Protein AF-A0A9D9HDV8-F1 (afdb_monomer)

Foldseek 3Di:
DDDDDDDDDDDDDDDDDDDPPPDDDPDPDPPPADKDKDKDKFDQDPDPPDPDPPDADADDQQAWKWKDFPDFFTWIWGWDDADPVDRSITMTMTIDHDHPDMDIDPRDDRPWGDDPHDIDD

Secondary structure (DSSP, 8-state):
-------------------------------PPPPEEEEEEE---S--TTS-TT------TT-EEEEE-SSSB-EEEEEEEEETTEEEEEEEEEEE---S--EEESS--TT-EEETTEEE-

Structure (mmCIF, N/CA/C/O backbone):
data_AF-A0A9D9HDV8-F1
#
_entry.id   AF-A0A9D9HDV8-F1
#
loop_
_atom_site.group_PDB
_atom_site.id
_atom_site.type_symbol
_atom_site.label_atom_id
_atom_site.label_alt_id
_atom_site.label_comp_id
_atom_site.label_asym_id
_atom_site.label_entity_id
_atom_site.label_seq_id
_atom_site.pdbx_PDB_ins_code
_atom_site.Cartn_x
_atom_site.Cartn_y
_atom_site.Cartn_z
_atom_site.occupancy
_atom_site.B_iso_or_equiv
_atom_site.auth_seq_id
_atom_site.auth_comp_id
_atom_site.auth_asym_id
_atom_site.auth_atom_id
_atom_site.pdbx_PDB_model_num
ATOM 1 N N . MET A 1 1 ? 10.043 18.528 69.544 1.00 41.91 1 MET A N 1
ATOM 2 C CA . MET A 1 1 ? 9.132 19.490 70.200 1.00 41.91 1 MET A CA 1
ATOM 3 C C . MET A 1 1 ? 7.702 19.031 69.948 1.00 41.91 1 MET A C 1
ATOM 5 O O . MET A 1 1 ? 7.406 18.578 68.852 1.00 41.91 1 MET A O 1
ATOM 9 N N . ASN A 1 2 ? 6.902 19.009 71.010 1.00 36.28 2 ASN A N 1
ATOM 10 C CA . ASN A 1 2 ? 5.814 18.065 71.270 1.00 36.28 2 ASN A CA 1
ATOM 11 C C . ASN A 1 2 ? 4.417 18.497 70.759 1.00 36.28 2 ASN A C 1
ATOM 13 O O . ASN A 1 2 ? 4.048 19.660 70.824 1.00 36.28 2 ASN A O 1
ATOM 17 N N . THR A 1 3 ? 3.662 17.492 70.300 1.00 37.56 3 THR A N 1
ATOM 18 C CA . THR A 1 3 ? 2.205 17.207 70.374 1.00 37.56 3 THR A CA 1
ATOM 19 C C . THR A 1 3 ? 1.133 18.275 70.719 1.00 37.56 3 THR A C 1
ATOM 21 O O . THR A 1 3 ? 1.006 18.680 71.864 1.00 37.56 3 THR A O 1
ATOM 24 N N . ARG A 1 4 ? 0.199 18.427 69.751 1.00 50.88 4 ARG A N 1
ATOM 25 C CA . ARG A 1 4 ? -1.277 18.171 69.778 1.00 50.88 4 ARG A CA 1
ATOM 26 C C . ARG A 1 4 ? -2.287 19.128 70.465 1.00 50.88 4 ARG A C 1
ATOM 28 O O . ARG A 1 4 ? -2.353 19.156 71.682 1.00 50.88 4 ARG A O 1
ATOM 35 N N . LYS A 1 5 ? -3.274 19.534 69.623 1.00 48.31 5 LYS A N 1
ATOM 36 C CA . LYS A 1 5 ? -4.756 19.629 69.831 1.00 48.31 5 LYS A CA 1
ATOM 37 C C . LYS A 1 5 ? -5.216 20.761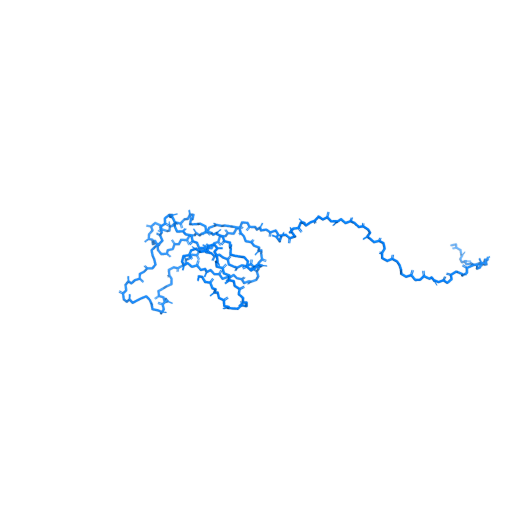 70.780 1.00 48.31 5 LYS A C 1
ATOM 39 O O . LYS A 1 5 ? -4.513 21.068 71.719 1.00 48.31 5 LYS A O 1
ATOM 44 N N . LEU A 1 6 ? -6.352 21.456 70.647 1.00 50.28 6 LEU A N 1
ATOM 45 C CA . LEU A 1 6 ? -7.738 21.172 70.223 1.00 50.28 6 LEU A CA 1
ATOM 46 C C . LEU A 1 6 ? -8.460 22.566 70.277 1.00 50.28 6 LEU A C 1
ATOM 48 O O . LEU A 1 6 ? -8.085 23.353 71.137 1.00 50.28 6 LEU A O 1
ATOM 52 N N . LEU A 1 7 ? -9.386 23.005 69.411 1.00 53.44 7 LEU A N 1
ATOM 53 C CA . LEU A 1 7 ? -10.854 22.839 69.530 1.00 53.44 7 LEU A CA 1
ATOM 54 C C . LEU A 1 7 ? -11.580 23.759 68.506 1.00 53.44 7 LEU A C 1
ATOM 56 O O . LEU A 1 7 ? -11.312 24.953 68.491 1.00 53.44 7 LEU A O 1
ATOM 60 N N . MET A 1 8 ? -12.502 23.155 67.733 1.00 45.81 8 MET A N 1
ATOM 61 C CA . MET A 1 8 ? -13.879 23.562 67.334 1.00 45.81 8 MET A CA 1
ATOM 62 C C . MET A 1 8 ? -14.190 25.011 66.867 1.00 45.81 8 MET A C 1
ATOM 64 O O . MET A 1 8 ? -13.754 25.973 67.471 1.00 45.81 8 MET A O 1
ATOM 68 N N . ALA A 1 9 ? -15.043 25.257 65.859 1.00 45.91 9 ALA A N 1
ATOM 69 C CA . ALA A 1 9 ? -16.338 24.608 65.633 1.00 45.91 9 ALA A CA 1
ATOM 70 C C . ALA A 1 9 ? -16.857 24.626 64.173 1.00 45.91 9 ALA A C 1
ATOM 72 O O . ALA A 1 9 ? -16.497 25.464 63.355 1.00 45.91 9 ALA A O 1
ATOM 73 N N . MET A 1 10 ? -17.743 23.652 63.941 1.00 51.16 10 MET A N 1
ATOM 74 C CA . MET A 1 10 ? -18.609 23.327 62.801 1.00 51.16 10 MET A CA 1
ATOM 75 C C . MET A 1 10 ? -19.200 24.480 61.973 1.00 51.16 10 MET A C 1
ATOM 77 O O . MET A 1 10 ? -19.801 25.399 62.517 1.00 51.16 10 MET A O 1
ATOM 81 N N . ALA A 1 11 ? -19.282 24.245 60.662 1.00 51.97 11 ALA A N 1
ATOM 82 C CA . ALA A 1 11 ? -20.549 24.361 59.938 1.00 51.97 11 ALA A CA 1
ATOM 83 C C . ALA A 1 11 ? -20.579 23.316 58.811 1.00 51.97 11 ALA A C 1
ATOM 85 O O . ALA A 1 11 ? -19.794 23.376 57.868 1.00 51.97 11 ALA A O 1
ATOM 86 N N . ALA A 1 12 ? -21.454 22.319 58.945 1.00 52.66 12 ALA A N 1
ATOM 87 C CA . ALA A 1 12 ? -21.798 21.408 57.864 1.00 52.66 12 ALA A CA 1
ATOM 88 C C . ALA A 1 12 ? -22.818 22.104 56.956 1.00 52.66 12 ALA A C 1
ATOM 90 O O . ALA A 1 12 ? -23.844 22.571 57.447 1.00 52.66 12 ALA A O 1
ATOM 91 N N . ILE A 1 13 ? -22.562 22.146 55.649 1.00 60.12 13 ILE A N 1
ATOM 92 C CA . ILE A 1 13 ? -23.597 22.447 54.656 1.00 60.12 13 ILE A CA 1
ATOM 93 C C . ILE A 1 13 ? -23.661 21.247 53.718 1.00 60.12 13 ILE A C 1
ATOM 95 O O . ILE A 1 13 ? -22.694 20.906 53.040 1.00 60.12 13 ILE A O 1
ATOM 99 N N . ALA A 1 14 ? -24.799 20.559 53.786 1.00 53.50 14 ALA A N 1
ATOM 100 C CA . ALA A 1 14 ? -25.138 19.418 52.958 1.00 53.50 14 ALA A CA 1
ATOM 101 C C . ALA A 1 14 ? -25.377 19.843 51.499 1.00 53.50 14 ALA A C 1
ATOM 103 O O . ALA A 1 14 ? -25.797 20.964 51.217 1.00 53.50 14 ALA A O 1
ATOM 104 N N . ALA A 1 15 ? -25.088 18.907 50.597 1.00 54.94 15 ALA A N 1
ATOM 105 C CA . ALA A 1 15 ? -25.120 19.036 49.148 1.00 54.94 15 ALA A CA 1
ATOM 106 C C . ALA A 1 15 ? -26.508 19.350 48.566 1.00 54.94 15 ALA A C 1
ATOM 108 O O . ALA A 1 15 ? -27.521 18.871 49.073 1.00 54.94 15 ALA A O 1
ATOM 109 N N . VAL A 1 16 ? -26.522 20.012 47.404 1.00 61.06 16 VAL A N 1
ATOM 110 C CA . VAL A 1 16 ? -27.598 19.869 46.414 1.00 61.06 16 VAL A CA 1
ATOM 111 C C . VAL A 1 16 ? -27.044 19.903 44.987 1.00 61.06 16 VAL A C 1
ATOM 113 O O . VAL A 1 16 ? -26.470 20.892 44.554 1.00 61.06 16 VAL A O 1
ATOM 116 N N . ALA A 1 17 ? -27.246 18.752 44.340 1.00 53.62 17 ALA A N 1
ATOM 117 C CA . ALA A 1 17 ? -27.601 18.461 42.950 1.00 53.62 17 ALA A CA 1
ATOM 118 C C . ALA A 1 17 ? -26.837 19.082 41.763 1.00 53.62 17 ALA A C 1
ATOM 120 O O . ALA A 1 17 ? -26.661 20.285 41.623 1.00 53.62 17 ALA A O 1
ATOM 121 N N . ALA A 1 18 ? -26.501 18.161 40.856 1.00 56.88 18 ALA A N 1
ATOM 122 C CA . ALA A 1 18 ? -25.937 18.335 39.531 1.00 56.88 18 ALA A CA 1
ATOM 123 C C . ALA A 1 18 ? -26.569 19.468 38.709 1.00 56.88 18 ALA A C 1
ATOM 125 O O . ALA A 1 18 ? -27.777 19.502 38.487 1.00 56.88 18 ALA A O 1
ATOM 126 N N . GLY A 1 19 ? -25.700 20.302 38.151 1.00 43.72 19 GLY A N 1
ATOM 127 C CA . GLY A 1 19 ? -25.963 21.073 36.949 1.00 43.72 19 GLY A CA 1
ATOM 128 C C . GLY A 1 19 ? -24.739 20.940 36.059 1.00 43.72 19 GLY A C 1
ATOM 129 O O . GLY A 1 19 ? -23.721 21.576 36.315 1.00 43.72 19 GLY A O 1
ATOM 130 N N . CYS A 1 20 ? -24.807 20.057 35.062 1.00 55.47 20 CYS A N 1
ATOM 131 C CA . CYS A 1 20 ? -23.881 20.052 33.936 1.00 55.47 20 CYS A CA 1
ATOM 132 C C . CYS A 1 20 ? -24.029 21.379 33.186 1.00 55.47 20 CYS A C 1
ATOM 134 O O . CYS A 1 20 ? -24.734 21.450 32.188 1.00 55.47 20 CYS A O 1
ATOM 136 N N . SER A 1 21 ? -23.363 22.427 33.654 1.00 57.75 21 SER A N 1
ATOM 137 C CA . SER A 1 21 ? -23.095 23.597 32.830 1.00 57.75 21 SER A CA 1
ATOM 138 C C . SER A 1 21 ? -21.739 23.390 32.178 1.00 57.75 21 SER A C 1
ATOM 140 O O . SER A 1 21 ? -20.703 23.818 32.683 1.00 57.75 21 SER A O 1
ATOM 142 N N . LYS A 1 22 ? -21.750 22.682 31.050 1.00 48.00 22 LYS A N 1
ATOM 143 C CA . LYS A 1 22 ? -20.784 22.948 29.990 1.00 48.00 22 LYS A CA 1
ATOM 144 C C . LYS A 1 22 ? -21.577 23.429 28.791 1.00 48.00 22 LYS A C 1
ATOM 146 O O . LYS A 1 22 ? -21.958 22.664 27.915 1.00 48.00 22 LYS A O 1
ATOM 151 N N . GLU A 1 23 ? -21.877 24.714 28.860 1.00 52.06 23 GLU A N 1
ATOM 152 C CA . GLU A 1 23 ? -22.393 25.496 27.756 1.00 52.06 23 GLU A CA 1
ATOM 153 C C . GLU A 1 23 ? -21.307 25.567 26.667 1.00 52.06 23 GLU A C 1
ATOM 155 O O . GLU A 1 23 ? -20.151 25.898 26.937 1.00 52.06 23 GLU A O 1
ATOM 160 N N . GLU A 1 24 ? -21.738 25.183 25.467 1.00 45.84 24 GLU A N 1
ATOM 161 C CA . GLU A 1 24 ? -21.356 25.704 24.153 1.00 45.84 24 GLU A CA 1
ATOM 162 C C . GLU A 1 24 ? -19.937 25.396 23.639 1.00 45.84 24 GLU A C 1
ATOM 164 O O . GLU A 1 24 ? -18.931 25.979 24.043 1.00 45.84 24 GLU A O 1
ATOM 169 N N . LEU A 1 25 ? -19.882 24.526 22.629 1.00 41.22 25 LEU A N 1
ATOM 170 C CA . LEU A 1 25 ? -19.359 24.943 21.329 1.00 41.22 25 LEU A CA 1
ATOM 171 C C . LEU A 1 25 ? -19.985 24.052 20.253 1.00 41.22 25 LEU A C 1
ATOM 173 O O . LEU A 1 25 ? -19.572 22.914 20.034 1.00 41.22 25 LEU A O 1
ATOM 177 N N . GLU A 1 26 ? -21.018 24.588 19.603 1.00 47.88 26 GLU A N 1
ATOM 178 C CA . GLU A 1 26 ? -21.294 24.243 18.217 1.00 47.88 26 GLU A CA 1
ATOM 179 C C . GLU A 1 26 ? -20.029 24.538 17.412 1.00 47.88 26 GLU A C 1
ATOM 181 O O . GLU A 1 26 ? -19.530 25.661 17.354 1.00 47.88 26 GLU A O 1
ATOM 186 N N . GLY A 1 27 ? -19.487 23.480 16.839 1.00 34.44 27 GLY A N 1
ATOM 187 C CA . GLY A 1 27 ? -18.292 23.489 16.027 1.00 34.44 27 GLY A CA 1
ATOM 188 C C . GLY A 1 27 ? -18.045 22.047 15.653 1.00 34.44 27 GLY A C 1
ATOM 189 O O . GLY A 1 27 ? -17.367 21.327 16.378 1.00 34.44 27 GLY A O 1
ATOM 190 N N . GLY A 1 28 ? -18.681 21.606 14.567 1.00 43.22 28 GLY A N 1
ATOM 191 C CA . GLY A 1 28 ? -18.346 20.345 13.926 1.00 43.22 28 GLY A CA 1
ATOM 192 C C . GLY A 1 28 ? -16.890 20.398 13.486 1.00 43.22 28 GLY A C 1
ATOM 193 O O . GLY A 1 28 ? -16.588 20.813 12.375 1.00 43.22 28 GLY A O 1
ATOM 194 N N . SER A 1 29 ? -15.986 20.020 14.377 1.00 40.72 29 SER A N 1
ATOM 195 C CA . SER A 1 29 ? -14.701 19.483 13.983 1.00 40.72 29 SER A CA 1
ATOM 196 C C . SER A 1 29 ? -14.896 17.986 13.952 1.00 40.72 29 SER A C 1
ATOM 198 O O . SER A 1 29 ? -15.109 17.355 14.989 1.00 40.72 29 SER A O 1
ATOM 200 N N . GLU A 1 30 ? -14.844 17.428 12.748 1.00 50.12 30 GLU A N 1
ATOM 201 C CA . GLU A 1 30 ? -14.384 16.063 12.569 1.00 50.12 30 GLU A CA 1
ATOM 202 C C . GLU A 1 30 ? -13.146 15.915 13.454 1.00 50.12 30 GLU A C 1
ATOM 204 O O . GLU A 1 30 ? -12.098 16.506 13.193 1.00 50.12 30 GLU A O 1
ATOM 209 N N . SER A 1 31 ? -13.285 15.192 14.562 1.00 47.69 31 SER A N 1
ATOM 210 C CA . SER A 1 31 ? -12.146 14.701 15.327 1.00 47.69 31 SER A CA 1
ATOM 211 C C . SER A 1 31 ? -11.501 13.606 14.478 1.00 47.69 31 SER A C 1
ATOM 213 O O . SER A 1 31 ? -11.556 12.429 14.830 1.00 47.69 31 SER A O 1
ATOM 215 N N . GLY A 1 32 ? -10.980 13.987 13.309 1.00 63.16 32 GLY A N 1
ATOM 216 C CA . GLY A 1 32 ? -10.218 13.114 12.441 1.00 63.16 32 GLY A CA 1
ATOM 217 C C . GLY A 1 32 ? -9.022 12.640 13.243 1.00 63.16 32 GLY A C 1
ATOM 218 O O . GLY A 1 32 ? -8.267 13.449 13.782 1.00 63.16 32 GLY A O 1
ATOM 219 N N . GLN A 1 33 ? -8.908 11.327 13.409 1.00 78.69 33 GLN A N 1
ATOM 220 C CA . GLN A 1 33 ? -7.729 10.737 14.023 1.00 78.69 33 GLN A CA 1
ATOM 221 C C . GLN A 1 33 ? -6.496 11.185 13.226 1.00 78.69 33 GLN A C 1
ATOM 223 O O . GLN A 1 33 ? -6.541 11.250 11.998 1.00 78.69 33 GLN A O 1
ATOM 228 N N . GLU A 1 34 ? -5.415 11.528 13.925 1.00 88.81 34 GLU A N 1
ATOM 229 C CA . GLU A 1 34 ? -4.181 11.989 13.289 1.00 88.81 34 GLU A CA 1
ATOM 230 C C . GLU A 1 34 ? -3.621 10.890 12.376 1.00 88.81 34 GLU A C 1
ATOM 232 O O . GLU A 1 34 ? -3.380 9.761 12.818 1.00 88.81 34 GLU A O 1
ATOM 237 N N . LYS A 1 35 ? -3.446 11.217 11.092 1.00 90.94 35 LYS A N 1
AT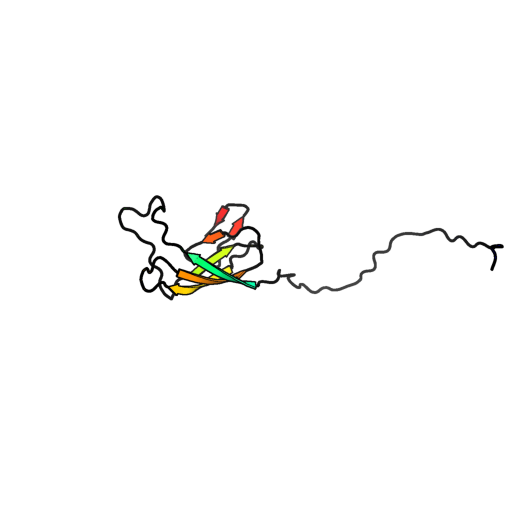OM 238 C CA . LYS A 1 35 ? -2.781 10.343 10.125 1.00 90.94 35 LYS A CA 1
ATOM 239 C C . LYS A 1 35 ? -1.273 10.530 10.226 1.00 90.94 35 LYS A C 1
ATOM 241 O O . LYS A 1 35 ? -0.794 11.621 10.526 1.00 90.94 35 LYS A O 1
ATOM 246 N N . VAL A 1 36 ? -0.525 9.470 9.946 1.00 91.69 36 VAL A N 1
ATOM 247 C CA . VAL A 1 36 ? 0.940 9.508 9.883 1.00 91.69 36 VAL A CA 1
ATOM 248 C C . VAL A 1 36 ? 1.422 8.926 8.563 1.00 91.69 36 VAL A C 1
ATOM 250 O O . VAL A 1 36 ? 0.786 8.028 8.009 1.00 91.69 36 VAL A O 1
ATOM 253 N N . ALA A 1 37 ? 2.564 9.416 8.079 1.00 93.19 37 ALA A N 1
ATOM 254 C CA . ALA A 1 37 ? 3.216 8.874 6.895 1.00 93.19 37 ALA A CA 1
ATOM 255 C C . ALA A 1 37 ? 3.626 7.410 7.122 1.00 93.19 37 ALA A C 1
ATOM 257 O O . ALA A 1 37 ? 4.269 7.076 8.122 1.00 93.19 37 ALA A O 1
ATOM 258 N N . MET A 1 38 ? 3.273 6.540 6.179 1.00 93.75 38 MET A N 1
ATOM 259 C CA . MET A 1 38 ? 3.574 5.111 6.207 1.00 93.75 38 MET A CA 1
ATOM 260 C C . MET A 1 38 ? 4.062 4.631 4.843 1.00 93.75 38 MET A C 1
ATOM 262 O O . MET A 1 38 ? 3.925 5.308 3.823 1.00 93.75 38 MET A O 1
ATOM 266 N N . SER A 1 39 ? 4.658 3.442 4.819 1.00 89.81 39 SER A N 1
ATOM 267 C CA . SER A 1 39 ? 5.028 2.769 3.577 1.00 89.81 39 SER A CA 1
ATOM 268 C C . SER A 1 39 ? 4.662 1.295 3.633 1.00 89.81 39 SER A C 1
ATOM 270 O O . SER A 1 39 ? 4.821 0.648 4.668 1.00 89.81 39 SER A O 1
ATOM 272 N N . PHE A 1 40 ? 4.162 0.786 2.513 1.00 86.06 40 PHE A N 1
ATOM 273 C CA . PHE A 1 40 ? 3.766 -0.600 2.319 1.00 86.06 40 PHE A CA 1
ATOM 274 C C . PHE A 1 40 ? 4.586 -1.187 1.177 1.00 86.06 40 PHE A C 1
ATOM 276 O O . PHE A 1 40 ? 4.566 -0.662 0.066 1.00 86.06 40 PHE A O 1
ATOM 283 N N . SER A 1 41 ? 5.302 -2.276 1.441 1.00 84.81 41 SER A N 1
ATOM 284 C CA . SER A 1 41 ? 6.096 -2.956 0.420 1.00 84.81 41 SER A CA 1
ATOM 285 C C . SER A 1 41 ? 5.397 -4.236 -0.015 1.00 84.81 41 SER A C 1
ATOM 287 O O . SER A 1 41 ? 5.000 -5.059 0.812 1.00 84.81 41 SER A O 1
ATOM 289 N N . SER A 1 42 ? 5.255 -4.408 -1.323 1.00 78.81 42 SER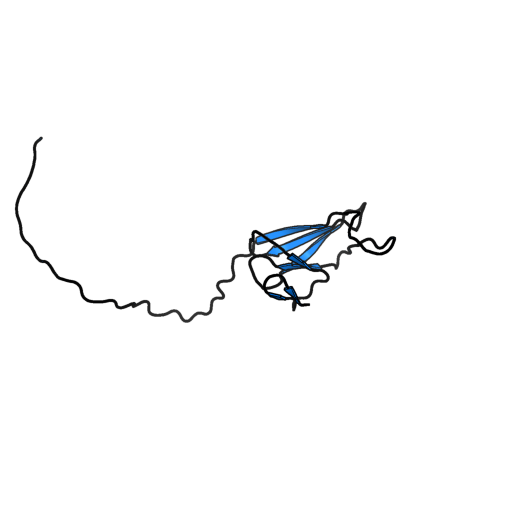 A N 1
ATOM 290 C CA . SER A 1 42 ? 4.875 -5.686 -1.914 1.00 78.81 42 SER A CA 1
ATOM 291 C C . SER A 1 42 ? 6.121 -6.554 -2.081 1.00 78.81 42 SER A C 1
ATOM 293 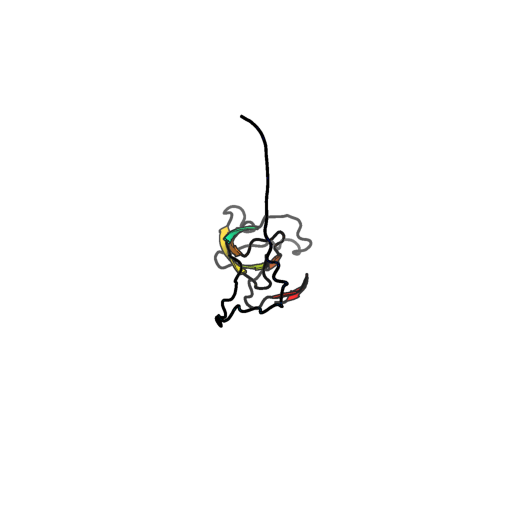O O . SER A 1 42 ? 7.146 -6.111 -2.600 1.00 78.81 42 SER A O 1
ATOM 295 N N . GLU A 1 43 ? 6.045 -7.801 -1.623 1.00 72.81 43 GLU A N 1
ATOM 296 C CA . GLU A 1 43 ? 7.089 -8.795 -1.861 1.00 72.81 43 GLU A CA 1
ATOM 297 C C . GLU A 1 43 ? 6.667 -9.757 -2.972 1.00 72.81 43 GLU A C 1
ATOM 299 O O . GLU A 1 43 ? 5.501 -10.148 -3.083 1.00 72.81 43 GLU A O 1
ATOM 304 N N . ALA A 1 44 ? 7.645 -10.187 -3.769 1.00 59.66 44 ALA A N 1
ATOM 305 C CA . ALA A 1 44 ? 7.474 -11.220 -4.776 1.00 59.66 44 ALA A CA 1
ATOM 306 C C . ALA A 1 44 ? 7.312 -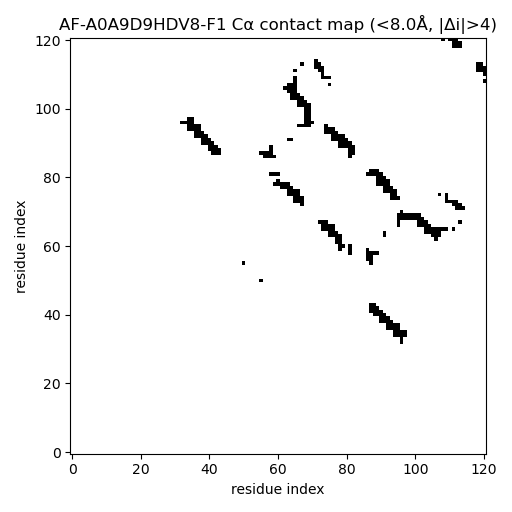12.588 -4.095 1.00 59.66 44 ALA A C 1
ATOM 308 O O . ALA A 1 44 ? 8.251 -13.378 -4.013 1.00 59.66 44 ALA A O 1
ATOM 309 N N . LEU A 1 45 ? 6.126 -12.888 -3.567 1.00 55.56 45 LEU A N 1
ATOM 310 C CA . LEU A 1 45 ? 5.825 -14.240 -3.109 1.00 55.56 45 LEU A CA 1
ATOM 311 C C . LEU A 1 45 ? 5.415 -15.093 -4.312 1.00 55.56 45 LEU A C 1
ATOM 313 O O . LEU A 1 45 ? 4.392 -14.850 -4.950 1.00 55.56 45 LEU A O 1
ATOM 317 N N . THR A 1 46 ? 6.180 -16.153 -4.577 1.00 51.25 46 THR A N 1
ATOM 318 C CA . THR A 1 46 ? 5.931 -17.173 -5.616 1.00 51.25 46 THR A CA 1
ATOM 319 C C . THR A 1 46 ? 4.606 -17.934 -5.432 1.00 51.25 46 THR A C 1
ATOM 321 O O . THR A 1 46 ? 4.289 -18.827 -6.211 1.00 51.25 46 THR A O 1
ATOM 324 N N . THR A 1 47 ? 3.821 -17.625 -4.395 1.00 52.00 47 THR A N 1
ATOM 325 C CA . THR A 1 47 ? 2.605 -18.349 -4.016 1.00 52.00 47 THR A CA 1
ATOM 326 C C . THR A 1 47 ? 1.442 -17.401 -3.715 1.00 52.00 47 THR A C 1
ATOM 328 O O . THR A 1 47 ? 0.929 -17.360 -2.599 1.00 52.00 47 THR A O 1
ATOM 331 N N . ARG A 1 48 ? 0.963 -16.674 -4.729 1.00 53.34 48 ARG A N 1
ATOM 332 C CA . ARG A 1 48 ? -0.479 -16.411 -4.851 1.00 53.34 48 ARG A CA 1
ATOM 333 C C . ARG A 1 48 ? -1.082 -17.553 -5.673 1.00 53.34 48 ARG A C 1
ATOM 335 O O . ARG A 1 48 ? -1.019 -17.540 -6.895 1.00 53.34 48 ARG A O 1
ATOM 342 N N . THR A 1 49 ? -1.658 -18.560 -5.021 1.00 50.22 49 THR A N 1
ATOM 343 C CA . THR A 1 49 ? -2.676 -19.424 -5.650 1.00 50.22 49 THR A CA 1
ATOM 344 C C 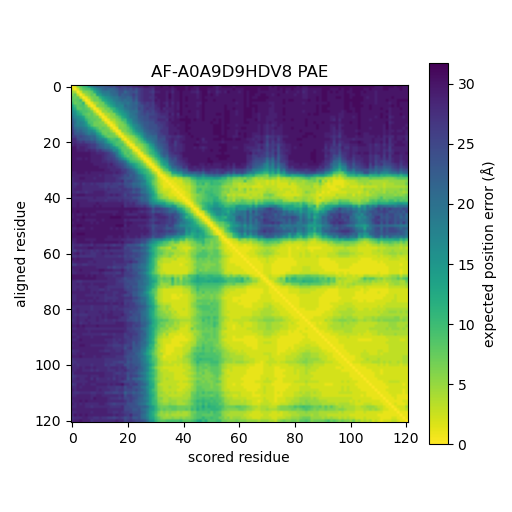. THR A 1 49 ? -3.848 -18.522 -6.050 1.00 50.22 49 THR A C 1
ATOM 346 O O . THR A 1 49 ? -4.506 -17.999 -5.164 1.00 50.22 49 THR A O 1
ATOM 349 N N . SER A 1 50 ? -4.178 -18.211 -7.298 1.00 50.50 50 SER A N 1
ATOM 350 C CA . SER A 1 50 ? -3.642 -18.548 -8.609 1.00 50.50 50 SER A CA 1
ATOM 351 C C . SER A 1 50 ? -3.673 -17.248 -9.421 1.00 50.50 50 SER A C 1
ATOM 353 O O . SER A 1 50 ? -4.732 -16.656 -9.608 1.00 50.50 50 SER A O 1
ATOM 355 N N . LEU A 1 51 ? -2.511 -16.778 -9.857 1.00 53.84 51 LEU A N 1
ATOM 356 C CA . LEU A 1 51 ? -2.397 -16.098 -11.139 1.00 53.84 51 LEU A CA 1
ATOM 357 C C . LEU A 1 51 ? -2.027 -17.239 -12.101 1.00 53.84 51 LEU A C 1
ATOM 359 O O . LEU A 1 51 ? -1.022 -17.906 -11.853 1.00 53.84 51 LEU A O 1
ATOM 363 N N . GLU A 1 52 ? -2.888 -17.603 -13.060 1.00 49.00 52 GLU A N 1
ATOM 364 C CA . GLU A 1 52 ? -2.631 -18.776 -13.920 1.00 49.00 52 GLU A CA 1
ATOM 365 C C . GLU A 1 52 ? -1.243 -18.661 -14.577 1.00 49.00 52 GLU A C 1
ATOM 367 O O . GLU A 1 52 ? -0.799 -17.547 -14.870 1.00 49.00 52 GLU A O 1
ATOM 372 N N . ASP A 1 53 ? -0.564 -19.801 -14.757 1.00 49.06 53 ASP A N 1
ATOM 373 C CA . ASP A 1 53 ? 0.796 -19.965 -15.299 1.00 49.06 53 ASP A CA 1
ATOM 374 C C . ASP A 1 53 ? 1.409 -18.698 -15.931 1.00 49.06 53 ASP A C 1
ATOM 376 O O . ASP A 1 53 ? 1.171 -18.369 -17.093 1.00 49.06 53 ASP A O 1
ATOM 380 N N . GLY A 1 54 ? 2.234 -17.986 -15.155 1.00 54.84 54 GLY A N 1
ATOM 381 C CA . GLY A 1 54 ? 3.068 -16.885 -15.652 1.00 54.84 54 GLY A CA 1
ATOM 382 C C . GLY A 1 54 ? 2.503 -15.471 -15.495 1.00 54.84 54 GLY A C 1
ATOM 383 O O . GLY A 1 54 ? 3.196 -14.512 -15.833 1.00 54.84 54 GLY A O 1
ATOM 384 N N . GLN A 1 55 ? 1.302 -15.297 -14.946 1.00 64.44 55 GLN A N 1
ATOM 385 C CA . GLN A 1 55 ? 0.803 -13.969 -14.585 1.00 64.44 55 GLN A CA 1
ATOM 386 C C . GLN A 1 55 ? 1.502 -13.497 -13.301 1.00 64.44 55 GLN A C 1
ATOM 388 O O . GLN A 1 55 ? 1.204 -13.930 -12.193 1.00 64.44 55 GLN A O 1
ATOM 393 N N . LYS A 1 56 ? 2.502 -12.634 -13.457 1.00 69.81 56 LYS A N 1
ATOM 394 C CA . LYS A 1 56 ? 3.175 -11.929 -12.364 1.00 69.81 56 LYS A CA 1
ATOM 395 C C . LYS A 1 56 ? 2.504 -10.568 -12.191 1.00 69.81 56 LYS A C 1
ATOM 397 O O . LYS A 1 56 ? 2.125 -9.951 -13.182 1.00 69.81 56 LYS A O 1
ATOM 402 N N . VAL A 1 57 ? 2.355 -10.098 -10.953 1.00 78.50 57 VAL A N 1
ATOM 403 C CA . VAL A 1 57 ? 1.987 -8.692 -10.722 1.00 78.50 57 VAL A CA 1
ATOM 404 C C . VAL A 1 57 ? 3.141 -7.831 -11.223 1.00 78.50 57 VAL A C 1
ATOM 406 O O . VAL A 1 57 ? 4.278 -8.064 -10.828 1.00 78.50 57 VAL A O 1
ATOM 409 N N . VAL A 1 58 ? 2.866 -6.883 -12.109 1.00 85.94 58 VAL A N 1
ATOM 410 C CA . VAL A 1 58 ? 3.857 -5.924 -12.601 1.00 85.94 58 VAL A CA 1
ATOM 411 C C . VAL A 1 58 ? 3.327 -4.545 -12.264 1.00 85.94 58 VAL A C 1
ATOM 413 O O . VAL A 1 58 ? 2.279 -4.166 -12.779 1.00 85.94 58 VAL A O 1
ATOM 416 N N . TRP A 1 59 ? 4.033 -3.846 -11.384 1.00 90.50 59 TRP A N 1
ATOM 417 C CA . TRP A 1 59 ? 3.704 -2.486 -10.984 1.00 90.50 59 TRP A CA 1
ATOM 418 C C . TRP A 1 59 ? 4.296 -1.465 -11.959 1.00 90.50 59 TRP A C 1
ATOM 420 O O . TRP A 1 59 ? 5.337 -1.700 -12.582 1.00 90.50 59 TRP A O 1
ATOM 430 N N . THR A 1 60 ? 3.634 -0.323 -12.070 1.00 91.94 60 THR A N 1
ATOM 431 C CA . THR A 1 60 ? 3.996 0.833 -12.894 1.00 91.94 60 THR A CA 1
ATOM 432 C C . THR A 1 60 ? 3.899 2.115 -12.069 1.00 91.94 60 THR A C 1
ATOM 434 O O . THR A 1 60 ? 3.212 2.146 -11.055 1.00 91.94 60 THR A O 1
ATOM 437 N N . GLU A 1 61 ? 4.602 3.176 -12.476 1.00 90.44 61 GLU A N 1
ATOM 438 C CA . GLU A 1 61 ? 4.716 4.423 -11.692 1.00 90.44 61 GLU A CA 1
ATOM 439 C C . GLU A 1 61 ? 3.365 5.084 -11.358 1.00 90.44 61 GLU A C 1
ATOM 441 O O . GLU A 1 61 ? 3.268 5.782 -10.354 1.00 90.44 61 GLU A O 1
ATOM 446 N N . ASP A 1 62 ? 2.324 4.828 -12.157 1.00 93.81 62 ASP A N 1
ATOM 447 C CA . ASP A 1 62 ? 0.976 5.377 -11.964 1.00 93.81 62 ASP A CA 1
ATOM 448 C C . ASP A 1 62 ? 0.075 4.496 -11.072 1.00 93.81 62 ASP A C 1
ATOM 450 O O . ASP A 1 62 ? -1.090 4.830 -10.843 1.00 93.81 62 ASP A O 1
ATOM 454 N N . ASP A 1 63 ? 0.572 3.356 -10.579 1.00 95.31 63 ASP A N 1
ATOM 455 C CA . ASP A 1 63 ? -0.210 2.478 -9.712 1.00 95.31 63 ASP A CA 1
ATOM 456 C C . ASP A 1 63 ? -0.380 3.064 -8.302 1.00 95.31 63 ASP A C 1
ATOM 458 O O . ASP A 1 63 ? 0.555 3.564 -7.669 1.00 95.31 63 ASP A O 1
ATOM 462 N N . ALA A 1 64 ? -1.590 2.905 -7.768 1.00 96.94 64 ALA A N 1
ATOM 463 C CA . ALA A 1 64 ? -1.940 3.245 -6.397 1.00 96.94 64 ALA A CA 1
ATOM 464 C C . ALA A 1 64 ? -2.744 2.115 -5.745 1.00 96.94 64 ALA A C 1
ATOM 466 O O . ALA A 1 64 ? -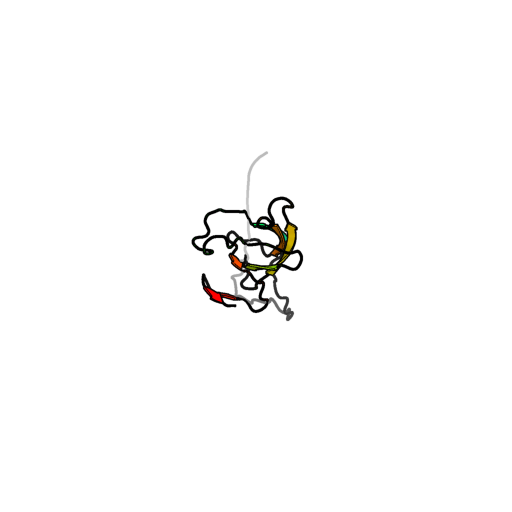3.500 1.390 -6.406 1.00 96.94 64 ALA A O 1
ATOM 467 N N . ILE A 1 65 ? -2.600 1.990 -4.429 1.00 96.31 65 ILE A N 1
ATOM 468 C CA . ILE A 1 65 ? -3.364 1.062 -3.593 1.00 96.31 65 ILE A CA 1
ATOM 469 C C . ILE A 1 65 ? -4.212 1.838 -2.586 1.00 96.31 65 ILE A C 1
ATOM 471 O O . ILE A 1 65 ? -3.842 2.925 -2.145 1.00 96.31 65 ILE A O 1
ATOM 475 N N . GLY A 1 66 ? -5.348 1.260 -2.205 1.00 96.31 66 GLY A N 1
ATOM 476 C CA . GLY A 1 66 ? -6.145 1.742 -1.080 1.00 96.31 66 GLY A CA 1
ATOM 477 C C . GLY A 1 66 ? -5.761 1.019 0.205 1.00 96.31 66 GLY A C 1
ATOM 478 O O . GLY A 1 66 ? -5.687 -0.211 0.205 1.00 96.31 66 GLY A O 1
ATOM 479 N N . ILE A 1 67 ? -5.553 1.754 1.295 1.00 95.69 67 ILE A N 1
ATOM 480 C CA . ILE A 1 67 ? -5.278 1.215 2.629 1.00 95.69 67 ILE A CA 1
ATOM 481 C C . ILE A 1 67 ? -6.443 1.532 3.564 1.00 95.69 67 ILE A C 1
ATOM 483 O O . ILE A 1 67 ? -6.799 2.689 3.765 1.00 95.69 67 ILE A O 1
ATOM 487 N N . PHE A 1 68 ? -6.992 0.498 4.196 1.00 93.94 68 PHE A N 1
ATOM 488 C CA . PHE A 1 68 ? -7.866 0.636 5.357 1.00 93.94 68 PHE A CA 1
ATOM 489 C C . PHE A 1 68 ? -7.068 0.343 6.621 1.00 93.94 68 PHE A C 1
ATOM 491 O O . PHE A 1 68 ? -6.527 -0.754 6.768 1.00 93.94 68 PHE A O 1
ATOM 498 N N . GLY A 1 69 ? -7.021 1.299 7.546 1.00 88.19 69 GLY A N 1
ATOM 499 C CA . GLY A 1 69 ? -6.362 1.149 8.840 1.00 88.19 69 GLY A CA 1
ATOM 500 C C . GLY A 1 69 ? -6.833 2.221 9.807 1.00 88.19 69 GLY A C 1
ATOM 501 O O . GLY A 1 69 ? -6.823 3.402 9.475 1.00 88.19 69 GLY A O 1
ATOM 502 N N . GLY A 1 70 ? -7.308 1.812 10.984 1.00 81.38 70 GLY A N 1
ATOM 503 C CA . GLY A 1 70 ? -7.713 2.724 12.062 1.00 81.38 70 GLY A CA 1
ATOM 504 C C . GLY A 1 70 ? -8.980 3.550 11.794 1.00 81.38 70 GLY A C 1
ATOM 505 O O . GLY A 1 70 ? -9.579 4.030 12.751 1.00 81.38 70 GLY A O 1
ATOM 506 N N . SER A 1 71 ? -9.415 3.657 10.535 1.00 81.44 71 SER A N 1
ATOM 507 C CA . SER A 1 71 ? -10.629 4.323 10.064 1.00 81.44 71 SER A CA 1
ATOM 508 C C . SER A 1 71 ? -11.358 3.453 9.023 1.00 81.44 71 SER A C 1
ATOM 510 O O . SER A 1 71 ? -10.766 2.538 8.448 1.00 81.44 71 SER A O 1
ATOM 512 N N . ALA A 1 72 ? -12.647 3.726 8.791 1.00 83.81 72 ALA A N 1
ATOM 513 C CA . ALA A 1 72 ? -13.432 3.062 7.743 1.00 83.81 72 ALA A CA 1
ATOM 514 C C . ALA A 1 72 ? -13.218 3.670 6.342 1.00 83.81 72 ALA A C 1
ATOM 516 O O . ALA A 1 72 ? -13.638 3.073 5.353 1.00 83.81 72 ALA A O 1
ATOM 517 N N . ALA A 1 73 ? -12.592 4.848 6.259 1.00 89.62 73 ALA A N 1
ATOM 518 C CA . ALA A 1 73 ? -12.262 5.487 4.994 1.00 89.62 73 ALA A CA 1
ATOM 519 C C . ALA A 1 73 ? -11.009 4.843 4.388 1.00 89.62 73 ALA A C 1
ATOM 521 O O . ALA A 1 73 ? -10.063 4.506 5.105 1.00 89.62 73 ALA A O 1
ATOM 522 N N . VAL A 1 74 ? -11.022 4.676 3.067 1.00 95.44 74 VAL A N 1
ATOM 523 C CA . VAL A 1 74 ? -9.858 4.231 2.303 1.00 95.44 74 VAL A CA 1
ATOM 524 C C . VAL A 1 74 ? -8.862 5.380 2.160 1.00 95.44 74 VAL A C 1
ATOM 526 O O . VAL A 1 74 ? -9.238 6.500 1.821 1.00 95.44 74 VAL A O 1
ATOM 529 N N . GLU A 1 75 ? -7.590 5.092 2.402 1.00 96.19 75 GLU A N 1
ATOM 530 C CA . GLU A 1 75 ? -6.488 6.033 2.223 1.00 96.19 75 GLU A CA 1
ATOM 531 C C . GLU A 1 75 ? -5.671 5.666 0.986 1.00 96.19 75 GLU A C 1
ATOM 533 O O . GLU A 1 75 ? -5.335 4.499 0.782 1.00 96.19 75 GLU A O 1
ATOM 538 N N . GLU A 1 76 ? -5.347 6.653 0.156 1.00 97.25 76 GLU A N 1
ATOM 539 C CA . GLU A 1 76 ? -4.549 6.442 -1.052 1.00 97.25 76 GLU A CA 1
ATOM 540 C C . GLU A 1 76 ? -3.060 6.335 -0.715 1.00 97.25 76 GLU A C 1
ATOM 542 O O . GLU A 1 76 ? -2.492 7.178 -0.014 1.00 97.25 76 GLU A O 1
ATOM 547 N N . PHE A 1 77 ? -2.420 5.291 -1.233 1.00 97.75 77 PHE A N 1
ATOM 548 C CA . PHE A 1 77 ? -0.978 5.098 -1.179 1.00 97.75 77 PHE A CA 1
ATOM 549 C C . PHE A 1 77 ? -0.462 4.951 -2.608 1.00 97.75 77 PHE A C 1
ATOM 551 O O . PHE A 1 77 ? -0.841 4.021 -3.323 1.00 97.75 77 PHE A O 1
ATOM 558 N N . VAL A 1 78 ? 0.416 5.864 -3.014 1.00 97.50 78 VAL A N 1
ATOM 559 C CA . VAL A 1 78 ? 0.977 5.915 -4.369 1.00 97.50 78 VAL A CA 1
ATOM 560 C C . VAL A 1 78 ? 2.302 5.177 -4.424 1.00 97.50 78 VAL A C 1
ATOM 562 O O . VAL A 1 78 ? 3.040 5.138 -3.434 1.00 97.50 78 VAL A O 1
ATOM 565 N N . LEU A 1 79 ? 2.616 4.591 -5.574 1.00 95.44 79 LEU A N 1
ATOM 566 C CA . LEU A 1 79 ? 3.901 3.948 -5.783 1.00 95.44 79 LEU A CA 1
ATOM 567 C C . LEU A 1 79 ? 5.043 4.975 -5.698 1.00 95.44 79 LEU A C 1
ATOM 569 O O . LEU A 1 79 ? 5.001 6.031 -6.323 1.00 95.44 79 LEU A O 1
ATOM 573 N N . THR A 1 80 ? 6.076 4.663 -4.918 1.00 96.50 80 THR A N 1
ATOM 574 C CA . THR A 1 80 ? 7.260 5.523 -4.741 1.00 96.50 80 THR A CA 1
ATOM 575 C C . THR A 1 80 ? 8.560 4.854 -5.166 1.00 96.50 80 THR A C 1
ATOM 577 O O . THR A 1 80 ? 9.522 5.546 -5.498 1.00 96.50 80 THR A O 1
ATOM 580 N N . GLU A 1 81 ? 8.598 3.523 -5.193 1.00 95.06 81 GLU A N 1
ATOM 581 C CA . GLU A 1 81 ? 9.767 2.757 -5.616 1.00 95.06 81 GLU A CA 1
ATOM 582 C C . GLU A 1 81 ? 9.328 1.454 -6.287 1.00 95.06 81 GLU A C 1
ATOM 584 O O . GLU A 1 81 ? 8.464 0.749 -5.767 1.00 95.06 81 GLU A O 1
ATOM 589 N N . ILE A 1 82 ? 9.948 1.120 -7.420 1.00 92.31 82 ILE A N 1
ATOM 590 C CA . ILE A 1 82 ? 9.877 -0.200 -8.057 1.00 92.31 82 ILE A CA 1
ATOM 591 C C . ILE A 1 82 ? 11.272 -0.810 -7.990 1.00 92.31 82 ILE A C 1
ATOM 593 O O . ILE A 1 82 ? 12.255 -0.139 -8.312 1.00 92.31 82 ILE A O 1
ATOM 597 N N . ASP A 1 83 ? 11.364 -2.082 -7.606 1.00 90.06 83 ASP A N 1
ATOM 598 C CA . ASP A 1 83 ? 12.621 -2.820 -7.683 1.00 90.06 83 ASP A CA 1
ATOM 599 C C . ASP A 1 83 ? 13.047 -2.938 -9.164 1.00 90.06 83 ASP A C 1
ATOM 601 O O . ASP A 1 83 ? 12.318 -3.518 -9.978 1.00 90.06 83 ASP A O 1
ATOM 605 N N . PRO A 1 84 ? 14.221 -2.400 -9.544 1.00 88.06 84 PRO A N 1
ATOM 606 C CA . PRO A 1 84 ? 14.670 -2.377 -10.934 1.00 88.06 84 PRO A CA 1
ATOM 607 C C . PRO A 1 84 ? 14.979 -3.773 -11.495 1.00 88.06 84 PRO A C 1
ATOM 609 O O . PRO 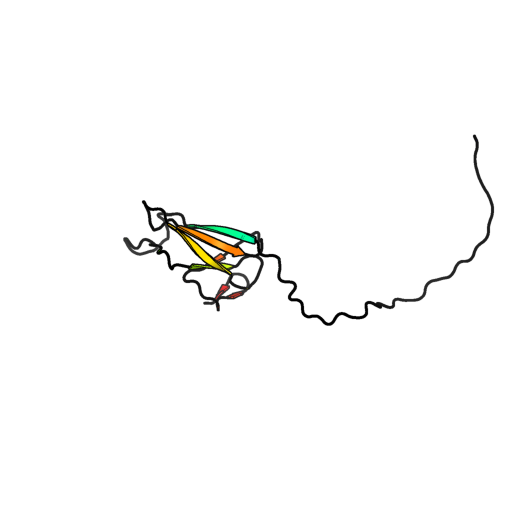A 1 84 ? 15.047 -3.938 -12.715 1.00 88.06 84 PRO A O 1
ATOM 612 N N . GLU A 1 85 ? 15.184 -4.771 -10.635 1.00 89.38 85 GLU A N 1
ATOM 613 C CA . GLU A 1 85 ? 15.426 -6.162 -11.022 1.00 89.38 85 GLU A CA 1
ATOM 614 C C . GLU A 1 85 ? 14.128 -6.985 -11.038 1.00 89.38 85 GLU A C 1
ATOM 616 O O . GLU A 1 85 ? 14.056 -8.026 -11.700 1.00 89.38 85 GLU A O 1
ATOM 621 N N . ASP A 1 86 ? 13.084 -6.516 -10.346 1.00 86.38 86 ASP A N 1
ATOM 622 C CA . ASP A 1 86 ? 11.811 -7.212 -10.217 1.00 86.38 86 ASP A CA 1
ATOM 623 C C . ASP A 1 86 ? 10.617 -6.261 -10.008 1.00 86.38 86 ASP A C 1
ATOM 625 O O . ASP A 1 86 ? 10.198 -5.994 -8.885 1.00 86.38 86 ASP A O 1
ATOM 629 N N . ALA A 1 87 ? 9.947 -5.885 -11.099 1.00 86.75 87 ALA A N 1
ATOM 630 C CA . ALA A 1 87 ? 8.776 -5.005 -11.056 1.00 86.75 87 ALA A CA 1
ATOM 631 C C . ALA A 1 87 ? 7.531 -5.557 -10.315 1.00 86.75 87 ALA A C 1
ATOM 633 O O . ALA A 1 87 ? 6.506 -4.883 -10.270 1.00 86.75 87 ALA A O 1
ATOM 634 N N . SER A 1 88 ? 7.576 -6.761 -9.730 1.00 85.25 88 SER A N 1
ATOM 635 C CA . SER A 1 88 ? 6.546 -7.213 -8.774 1.00 85.25 88 SER A CA 1
ATOM 636 C C . SER A 1 88 ? 6.790 -6.756 -7.341 1.00 85.25 88 SER A C 1
ATOM 638 O O . SER A 1 88 ? 5.910 -6.916 -6.492 1.00 85.25 88 SER A O 1
ATOM 640 N N . ARG A 1 89 ? 7.972 -6.200 -7.068 1.00 87.38 89 ARG A N 1
ATOM 641 C CA . ARG A 1 89 ? 8.343 -5.624 -5.782 1.00 87.38 89 ARG A CA 1
ATOM 642 C C . ARG A 1 89 ? 8.288 -4.112 -5.912 1.00 87.38 89 ARG A C 1
ATOM 644 O O . ARG A 1 89 ? 8.997 -3.520 -6.722 1.00 87.38 89 ARG A O 1
ATOM 651 N N . ALA A 1 90 ? 7.428 -3.505 -5.116 1.00 91.50 90 ALA A N 1
ATOM 652 C CA . ALA A 1 90 ? 7.244 -2.065 -5.093 1.00 91.50 90 ALA A CA 1
ATOM 653 C C . ALA A 1 90 ? 6.951 -1.579 -3.678 1.00 91.50 90 ALA A C 1
ATOM 655 O O . ALA A 1 90 ? 6.357 -2.311 -2.878 1.00 91.50 90 ALA A O 1
ATOM 656 N N . THR A 1 91 ? 7.334 -0.339 -3.400 1.00 94.81 91 THR A N 1
ATOM 657 C CA . THR A 1 91 ? 6.966 0.397 -2.193 1.00 94.81 91 THR A CA 1
ATOM 658 C C . THR A 1 91 ? 5.913 1.434 -2.551 1.00 94.81 91 THR A C 1
ATOM 660 O O . THR A 1 91 ? 6.077 2.195 -3.503 1.00 94.81 91 THR A O 1
ATOM 663 N N . PHE A 1 92 ? 4.843 1.463 -1.766 1.00 96.75 92 PHE A N 1
ATOM 664 C CA . PHE A 1 92 ? 3.789 2.463 -1.823 1.00 96.75 92 PHE A CA 1
ATOM 665 C C . PHE A 1 92 ? 3.849 3.322 -0.566 1.00 96.75 92 PHE A C 1
ATOM 667 O O . PHE A 1 92 ? 4.047 2.790 0.529 1.00 96.75 92 PHE A O 1
ATOM 674 N N . SER A 1 93 ? 3.651 4.629 -0.693 1.00 96.75 93 SER A N 1
ATOM 675 C CA . SER A 1 93 ? 3.673 5.565 0.431 1.00 96.75 93 SER A CA 1
ATOM 676 C C . SER A 1 93 ? 2.417 6.428 0.450 1.00 96.75 93 SER A C 1
ATOM 678 O O . SER A 1 93 ? 1.892 6.817 -0.591 1.00 96.75 93 SER A O 1
ATOM 680 N N . GLY A 1 94 ? 1.950 6.735 1.653 1.00 96.25 94 GLY A N 1
ATOM 681 C CA . GLY A 1 94 ? 0.738 7.506 1.900 1.00 96.25 94 GLY A CA 1
ATOM 682 C C . GLY A 1 94 ? 0.598 7.807 3.386 1.00 96.25 94 GLY A C 1
ATOM 683 O O . GLY A 1 94 ? 1.524 7.566 4.168 1.00 96.25 94 GLY A O 1
ATOM 684 N N . GLU A 1 95 ? -0.555 8.328 3.784 1.00 94.62 95 GLU A N 1
ATOM 685 C CA . GLU A 1 95 ? -0.858 8.627 5.181 1.00 94.62 95 GLU A CA 1
ATOM 686 C C . GLU A 1 95 ? -2.053 7.803 5.651 1.00 94.62 95 GLU A C 1
ATOM 688 O O . GLU A 1 95 ? -3.074 7.739 4.975 1.00 94.62 95 GLU A O 1
ATOM 693 N N . ALA A 1 96 ? -1.949 7.189 6.827 1.00 93.19 96 ALA A N 1
ATOM 694 C CA . ALA A 1 96 ? -3.050 6.437 7.422 1.00 93.19 96 ALA A CA 1
ATOM 695 C C . ALA A 1 96 ? -3.118 6.654 8.932 1.00 93.19 96 ALA A C 1
ATOM 697 O O . ALA A 1 96 ? -2.141 7.050 9.574 1.00 93.19 96 ALA A O 1
ATOM 698 N N . VAL A 1 97 ? -4.285 6.378 9.510 1.00 92.12 97 VAL A N 1
ATOM 699 C CA . VAL A 1 97 ? -4.445 6.344 10.964 1.00 92.12 97 VAL A CA 1
ATOM 700 C C . VAL A 1 97 ? -3.723 5.103 11.505 1.00 92.12 97 VAL A C 1
ATOM 702 O O . VAL A 1 97 ? -3.971 4.000 11.010 1.00 92.12 97 VAL A O 1
ATOM 705 N N . PRO A 1 98 ? -2.857 5.238 12.530 1.00 91.62 98 PRO A N 1
ATOM 706 C CA . PRO A 1 98 ? -2.216 4.094 13.164 1.00 91.62 98 PRO A CA 1
ATOM 707 C C . PRO A 1 98 ? -3.222 3.034 13.630 1.00 91.62 98 PRO A C 1
ATOM 709 O O . PRO A 1 98 ? -4.187 3.330 14.336 1.00 91.62 98 PRO A O 1
ATOM 712 N N . SER A 1 99 ? -2.973 1.783 13.256 1.00 91.31 99 SER A N 1
ATOM 713 C CA . SER A 1 99 ? -3.800 0.629 13.591 1.00 91.31 99 SER A CA 1
ATOM 714 C C . SER A 1 99 ? -2.964 -0.631 13.779 1.00 91.31 99 SER A C 1
ATOM 716 O O . SER A 1 99 ? -1.863 -0.747 13.242 1.00 91.31 99 SER A O 1
ATOM 718 N N . ASP A 1 100 ? -3.519 -1.598 14.508 1.00 91.19 100 ASP A N 1
ATOM 719 C CA . ASP A 1 100 ? -2.923 -2.927 14.674 1.00 91.19 100 ASP A CA 1
ATOM 720 C C . ASP A 1 100 ? -3.102 -3.803 13.424 1.00 91.19 100 ASP A C 1
ATOM 722 O O . ASP A 1 100 ? -2.460 -4.843 13.281 1.00 91.19 100 ASP A O 1
ATOM 726 N N . THR A 1 101 ? -4.018 -3.439 12.524 1.00 90.62 101 THR A N 1
ATOM 727 C CA . THR A 1 101 ? -4.318 -4.204 11.310 1.00 90.62 101 THR A CA 1
ATOM 728 C C . THR A 1 101 ? -4.615 -3.264 10.156 1.00 90.62 101 THR A C 1
ATOM 730 O O . THR A 1 101 ? -5.369 -2.305 10.307 1.00 90.62 101 THR A O 1
ATOM 733 N N . TYR A 1 102 ? -4.050 -3.591 8.996 1.00 92.19 102 TYR A N 1
ATOM 734 C CA . TYR A 1 102 ? -4.291 -2.887 7.745 1.00 92.19 102 TYR A CA 1
ATOM 735 C C . TYR A 1 102 ? -4.771 -3.863 6.678 1.00 92.19 102 TYR A C 1
ATOM 737 O O . TYR A 1 102 ? -4.294 -4.998 6.609 1.00 92.19 102 TYR A O 1
ATOM 745 N N . TYR A 1 103 ? -5.679 -3.400 5.827 1.00 92.44 103 TYR A N 1
ATOM 746 C CA . TYR A 1 103 ? -6.102 -4.103 4.620 1.00 92.44 103 TYR A CA 1
ATOM 74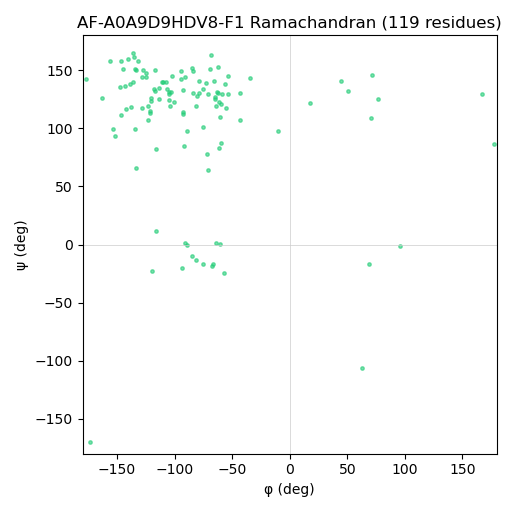7 C C . TYR A 1 103 ? -5.736 -3.260 3.408 1.00 92.44 103 TYR A C 1
ATOM 749 O O . TYR A 1 103 ? -6.029 -2.068 3.382 1.00 92.44 103 TYR A O 1
ATOM 757 N N . ALA A 1 104 ? -5.113 -3.884 2.412 1.00 92.56 104 ALA A N 1
ATOM 758 C CA . ALA A 1 104 ? -4.772 -3.238 1.154 1.00 92.56 104 ALA A CA 1
ATOM 759 C C . ALA A 1 104 ? -5.680 -3.748 0.031 1.00 92.56 104 ALA A C 1
ATOM 761 O O . ALA A 1 104 ? -5.943 -4.951 -0.057 1.00 92.56 104 ALA A O 1
ATOM 762 N N . ILE A 1 105 ? -6.111 -2.844 -0.844 1.00 92.81 105 ILE A N 1
ATOM 763 C CA . ILE A 1 105 ? -6.821 -3.169 -2.081 1.00 92.81 105 ILE A CA 1
ATOM 764 C C . ILE A 1 105 ? -6.124 -2.564 -3.291 1.00 92.81 105 ILE A C 1
ATOM 766 O O . ILE A 1 105 ? -5.542 -1.484 -3.224 1.00 92.81 105 ILE A O 1
ATOM 770 N N . TYR A 1 106 ? -6.217 -3.278 -4.405 1.00 91.38 106 TYR A N 1
ATOM 771 C CA . TYR A 1 106 ? -5.778 -2.817 -5.712 1.00 91.38 106 TYR A CA 1
ATOM 772 C C . TYR A 1 106 ? -6.809 -3.242 -6.774 1.00 91.38 106 TYR A C 1
ATOM 774 O O . TYR A 1 106 ? -7.260 -4.394 -6.722 1.00 91.38 106 TYR A O 1
ATOM 782 N N . PRO A 1 107 ? -7.149 -2.376 -7.749 1.00 93.62 107 PRO A N 1
ATOM 783 C CA . PRO A 1 107 ? -6.696 -0.984 -7.874 1.00 93.62 107 PRO A CA 1
ATOM 784 C C . PRO A 1 107 ? -7.260 -0.083 -6.766 1.00 93.62 107 PRO A C 1
ATOM 786 O O . PRO A 1 107 ? -8.217 -0.457 -6.086 1.00 93.62 107 PRO A O 1
ATOM 789 N N . PHE A 1 108 ? -6.657 1.091 -6.565 1.00 95.94 108 PHE A N 1
ATOM 790 C CA . PHE A 1 108 ? -7.244 2.117 -5.704 1.00 95.94 108 PHE A CA 1
ATOM 791 C C . PHE A 1 108 ? -8.638 2.514 -6.220 1.00 95.94 108 PHE A C 1
ATOM 793 O O . PHE A 1 108 ? -8.812 2.834 -7.396 1.00 95.94 108 PHE A O 1
ATOM 800 N N . ASN A 1 109 ? -9.628 2.498 -5.325 1.00 96.81 109 ASN A N 1
ATOM 801 C CA . ASN A 1 109 ? -10.952 3.064 -5.557 1.00 96.81 109 ASN A CA 1
ATOM 802 C C . ASN A 1 109 ? -11.288 4.005 -4.384 1.00 96.81 109 ASN A C 1
ATOM 804 O O . ASN A 1 109 ? -11.396 3.512 -3.260 1.00 96.81 109 ASN A O 1
ATOM 808 N N . PRO A 1 110 ? -11.491 5.319 -4.610 1.00 95.88 110 PRO A N 1
ATOM 809 C CA . PRO A 1 110 ? -11.841 6.268 -3.549 1.00 95.88 110 PRO A CA 1
ATOM 810 C C . PRO A 1 110 ? -13.231 6.031 -2.934 1.00 95.88 110 PRO A C 1
ATOM 812 O O . PRO A 1 110 ? -13.512 6.542 -1.854 1.00 95.88 110 PRO A O 1
ATOM 815 N N . GLU A 1 111 ? -14.103 5.269 -3.600 1.00 95.38 111 GLU A N 1
ATOM 816 C CA . GLU A 1 111 ? -15.426 4.877 -3.092 1.00 95.38 111 GLU A CA 1
ATOM 817 C C . GLU A 1 111 ? -15.395 3.544 -2.328 1.00 95.38 111 GLU A C 1
ATOM 819 O O . GLU A 1 111 ? -16.438 3.067 -1.873 1.00 95.38 111 GLU A O 1
ATOM 824 N N . ALA A 1 112 ? -14.219 2.923 -2.180 1.00 95.25 112 ALA A N 1
ATOM 825 C CA . ALA A 1 112 ? -14.108 1.679 -1.443 1.00 95.25 112 ALA A CA 1
ATOM 826 C C . ALA A 1 112 ? -14.432 1.879 0.043 1.00 95.25 112 ALA A C 1
ATOM 828 O O . ALA A 1 112 ? -14.018 2.852 0.675 1.00 95.25 112 ALA A O 1
ATOM 829 N N . ALA A 1 113 ? -15.125 0.901 0.620 1.00 93.56 113 ALA A N 1
ATOM 830 C CA . ALA A 1 113 ? -15.529 0.913 2.020 1.00 93.56 113 ALA A CA 1
ATOM 831 C C . ALA A 1 113 ? -15.250 -0.435 2.683 1.00 93.56 113 ALA A C 1
ATOM 833 O O . ALA A 1 113 ? -15.314 -1.483 2.031 1.00 93.56 113 ALA A O 1
ATOM 834 N N . ILE A 1 114 ? -14.994 -0.409 3.992 1.00 91.75 114 ILE A N 1
ATOM 835 C CA . ILE A 1 114 ? -14.830 -1.612 4.807 1.00 91.75 114 ILE A CA 1
ATOM 836 C C . ILE A 1 114 ? -15.858 -1.652 5.940 1.00 91.75 114 ILE A C 1
ATOM 838 O O . ILE A 1 114 ? -15.962 -0.734 6.754 1.00 91.75 114 ILE A O 1
ATOM 842 N N . GLU A 1 115 ? -16.601 -2.753 6.014 1.00 90.19 115 GLU A N 1
ATOM 843 C CA . GLU A 1 115 ? -17.521 -3.052 7.111 1.00 90.19 115 GLU A CA 1
ATOM 844 C C . GLU A 1 115 ? -17.140 -4.397 7.737 1.00 90.19 115 GLU A C 1
ATOM 846 O O . GLU A 1 115 ? -17.322 -5.472 7.156 1.00 90.19 115 GLU A O 1
ATOM 851 N N . GLY A 1 116 ? -16.556 -4.346 8.935 1.00 86.00 116 GLY A N 1
ATOM 852 C CA . GLY A 1 116 ? -15.981 -5.525 9.579 1.00 86.00 116 GLY A CA 1
ATOM 853 C C . GLY A 1 116 ? -14.824 -6.098 8.758 1.00 86.00 116 GLY A C 1
ATOM 854 O O . GLY A 1 116 ? -13.737 -5.531 8.736 1.00 86.00 116 GLY A O 1
ATOM 855 N N . ASN A 1 117 ? -15.061 -7.229 8.091 1.00 84.06 117 ASN A N 1
ATOM 856 C CA . ASN A 1 117 ? -14.084 -7.909 7.230 1.00 84.06 117 ASN A CA 1
ATOM 857 C C . ASN A 1 117 ? -14.521 -7.960 5.758 1.00 84.06 117 ASN A C 1
ATOM 859 O O . ASN A 1 117 ? -13.945 -8.715 4.974 1.00 84.06 117 ASN A O 1
ATOM 863 N N . VAL A 1 118 ? -15.558 -7.208 5.386 1.00 90.94 118 VAL A N 1
ATOM 864 C CA . VAL A 1 118 ? -16.062 -7.138 4.013 1.00 90.94 118 VAL A CA 1
ATOM 865 C C . VAL A 1 118 ? -15.628 -5.814 3.405 1.00 90.94 118 VAL A C 1
ATOM 867 O O . VAL A 1 118 ? -15.931 -4.758 3.955 1.00 90.94 118 VAL A O 1
ATOM 870 N N . ILE A 1 119 ? -14.932 -5.886 2.270 1.00 91.50 119 ILE A N 1
ATOM 871 C CA . ILE A 1 119 ? -14.562 -4.717 1.472 1.00 91.50 119 ILE A CA 1
ATOM 872 C C . ILE A 1 119 ? -15.489 -4.643 0.260 1.00 91.50 119 ILE A C 1
ATOM 874 O O . ILE A 1 119 ? -15.683 -5.646 -0.431 1.00 91.50 119 ILE A O 1
ATOM 878 N N . SER A 1 120 ? -16.046 -3.460 0.019 1.00 93.12 120 SER A N 1
ATOM 879 C CA . SER A 1 120 ? -16.829 -3.132 -1.176 1.00 93.12 120 SER A CA 1
ATOM 880 C C . SER A 1 120 ? -16.039 -2.161 -2.047 1.00 93.12 120 SER A C 1
ATOM 882 O O . SER A 1 120 ? -15.387 -1.266 -1.510 1.00 93.12 120 SER A O 1
ATOM 884 N N . THR A 1 121 ? -16.089 -2.353 -3.365 1.00 87.88 121 THR A N 1
ATOM 885 C CA . THR A 1 121 ? -15.392 -1.546 -4.380 1.00 87.88 121 THR A CA 1
ATOM 886 C C . THR A 1 121 ? -16.280 -1.322 -5.590 1.00 87.88 121 THR A C 1
ATOM 888 O O . THR A 1 121 ? -17.272 -2.071 -5.739 1.00 87.88 121 THR A O 1
#

Radius of gyration: 28.58 Å; Cα contacts (8 Å, |Δi|>4): 176; chains: 1; bounding box: 43×46×87 Å

Organism: NCBI:txid2840770

Solvent-accessible surface area (backbone atoms only — not comparable to full-atom values): 7970 Å² total; per-residue (Å²): 138,85,86,83,88,88,82,87,82,87,83,89,79,84,88,81,82,90,73,93,80,78,78,81,75,93,68,94,65,81,81,69,72,73,60,43,82,48,76,50,72,47,69,77,64,96,73,61,92,77,51,67,96,83,58,70,67,70,66,53,81,88,41,41,30,22,37,34,24,69,50,59,59,54,26,68,23,40,46,75,47,63,41,92,93,42,42,44,23,35,33,26,39,34,52,41,31,81,55,99,57,72,50,79,44,76,73,54,50,92,82,27,41,55,60,95,91,47,76,48,121

pLDDT: mean 76.13, std 20.3, range [34.44, 97.75]

Mean predicted aligned error: 14.75 Å

Nearest PDB structures (foldseek):
  8apg-assembly1_C1  TM=5.596E-01  e=2.158E+00  Trypanosoma brucei brucei
  8j4u-assembly1_O  TM=4.497E-01  e=1.724E+00  Escherichia coli
  4n7s-assembly2_D  TM=3.143E-01  e=5.935E+00  Pseudomonas aeruginosa PAO1

Sequence (121 aa):
MNTRKLLMAMAAIAAVAAGCSKEELEGGSESGQEKVAMSFSSEALTTRTSLEDGQKVVWTEDDAIGIFGGSAAVEEFVLTEIDPEDASRATFSGEAVPSDTYYAIYPFNPEAAIEGNVIST